Protein AF-A0A2X2DVE6-F1 (afdb_monomer_lite)

InterPro domains:
  IPR008966 Adhesion domain superfamily [SSF49401] (11-104)
  IPR036937 Fimbrial-type adhesion domain superfamily [G3DSA:2.60.40.1090] (2-105)

Structure (mmCIF, N/CA/C/O backbone):
data_AF-A0A2X2DVE6-F1
#
_entry.id   AF-A0A2X2DVE6-F1
#
loop_
_atom_site.group_PDB
_atom_site.id
_atom_site.type_symbol
_atom_site.label_atom_id
_atom_site.label_alt_id
_atom_site.label_comp_id
_atom_site.label_asym_id
_atom_site.label_entity_id
_atom_site.label_seq_id
_atom_site.pdbx_PDB_ins_code
_atom_site.Cartn_x
_atom_site.Cartn_y
_atom_site.Cartn_z
_atom_site.occupancy
_atom_site.B_iso_or_equiv
_atom_site.auth_seq_id
_atom_site.auth_comp_id
_atom_site.auth_asym_id
_atom_site.auth_atom_id
_atom_site.pdbx_PDB_model_num
ATOM 1 N N . MET A 1 1 ? 14.357 -14.327 -9.510 1.00 38.12 1 MET A N 1
ATOM 2 C CA . MET A 1 1 ? 14.918 -12.998 -9.826 1.00 38.12 1 MET A CA 1
ATOM 3 C C . MET A 1 1 ? 14.329 -12.061 -8.790 1.00 38.12 1 MET A C 1
ATOM 5 O O . MET A 1 1 ? 13.117 -12.075 -8.648 1.00 38.12 1 MET A O 1
ATOM 9 N N . ASN A 1 2 ? 15.153 -11.410 -7.969 1.00 43.09 2 ASN A N 1
ATOM 10 C CA . ASN A 1 2 ? 14.662 -10.632 -6.827 1.00 43.09 2 ASN A CA 1
ATOM 11 C C . ASN A 1 2 ? 14.380 -9.197 -7.277 1.00 43.09 2 ASN A C 1
ATOM 13 O O . ASN A 1 2 ? 15.242 -8.576 -7.893 1.00 43.09 2 ASN A O 1
ATOM 17 N N . MET A 1 3 ? 13.183 -8.692 -6.981 1.00 52.19 3 MET A N 1
ATOM 18 C CA . MET A 1 3 ? 12.849 -7.278 -7.138 1.00 52.19 3 MET A CA 1
ATOM 19 C C . MET A 1 3 ? 13.661 -6.468 -6.123 1.00 52.19 3 MET A C 1
ATOM 21 O O . MET A 1 3 ? 13.601 -6.750 -4.926 1.00 52.19 3 MET A O 1
ATOM 25 N N . ASP A 1 4 ? 14.397 -5.457 -6.585 1.00 61.94 4 ASP A N 1
ATOM 26 C CA . ASP A 1 4 ? 15.006 -4.470 -5.694 1.00 61.94 4 ASP A CA 1
ATOM 27 C C . ASP A 1 4 ? 13.887 -3.574 -5.145 1.00 61.94 4 ASP A C 1
ATOM 29 O O . ASP A 1 4 ? 13.226 -2.832 -5.883 1.00 61.94 4 ASP A O 1
ATOM 33 N N . VAL A 1 5 ? 13.628 -3.702 -3.846 1.00 62.06 5 VAL A N 1
ATOM 34 C CA . VAL A 1 5 ? 12.577 -2.976 -3.129 1.00 62.06 5 VAL A CA 1
ATOM 35 C C . VAL A 1 5 ? 13.227 -1.874 -2.301 1.00 62.06 5 VAL A C 1
ATOM 37 O O . VAL A 1 5 ? 14.148 -2.130 -1.525 1.00 62.06 5 VAL A O 1
ATOM 40 N N . ALA A 1 6 ? 12.752 -0.638 -2.472 1.00 75.56 6 ALA A N 1
ATOM 41 C CA . ALA A 1 6 ? 13.140 0.458 -1.594 1.00 75.56 6 ALA A CA 1
ATOM 42 C C . ALA A 1 6 ? 12.634 0.203 -0.166 1.00 75.56 6 ALA A C 1
ATOM 44 O O . ALA A 1 6 ? 11.682 -0.548 0.046 1.00 75.56 6 ALA A O 1
ATOM 45 N N . GLN A 1 7 ? 13.241 0.860 0.823 1.00 81.12 7 GLN A N 1
ATOM 46 C CA . GLN A 1 7 ? 12.760 0.796 2.201 1.00 81.12 7 GLN A CA 1
ATOM 47 C C . GLN A 1 7 ? 11.262 1.144 2.271 1.00 81.12 7 GLN A C 1
ATOM 49 O O . GLN A 1 7 ? 10.822 2.147 1.705 1.00 81.12 7 GLN A O 1
ATOM 54 N N . SER A 1 8 ? 10.488 0.310 2.971 1.00 87.44 8 SER A N 1
ATOM 55 C CA . SER A 1 8 ? 9.062 0.552 3.189 1.00 87.44 8 SER A CA 1
ATOM 56 C C . SER A 1 8 ? 8.857 1.731 4.137 1.00 87.44 8 SER A C 1
ATOM 58 O O . SER A 1 8 ? 9.404 1.757 5.242 1.00 87.44 8 SER A O 1
ATOM 60 N N . ASN A 1 9 ? 8.056 2.699 3.700 1.00 93.19 9 ASN A N 1
ATOM 61 C CA . ASN A 1 9 ? 7.602 3.819 4.509 1.00 93.19 9 ASN A CA 1
ATOM 62 C C . ASN A 1 9 ? 6.287 3.444 5.188 1.00 93.19 9 ASN A C 1
ATOM 64 O O . ASN A 1 9 ? 5.333 3.020 4.536 1.00 93.19 9 ASN A O 1
ATOM 68 N N . ILE A 1 10 ? 6.229 3.610 6.505 1.00 94.56 10 ILE A N 1
ATOM 69 C CA . ILE A 1 10 ? 5.052 3.260 7.302 1.00 94.56 10 ILE A CA 1
ATOM 70 C C . ILE A 1 10 ? 4.120 4.466 7.381 1.00 94.56 10 ILE A C 1
ATOM 72 O O . ILE A 1 10 ? 4.562 5.584 7.648 1.00 94.56 10 ILE A O 1
ATOM 76 N N . PHE A 1 11 ? 2.822 4.226 7.218 1.00 93.50 11 PHE A N 1
ATOM 77 C CA . PHE A 1 11 ? 1.781 5.219 7.455 1.00 93.50 11 PHE A CA 1
ATOM 78 C C . PHE A 1 11 ? 0.591 4.604 8.200 1.00 93.50 11 PHE A C 1
ATOM 80 O O . PHE A 1 11 ? 0.444 3.383 8.290 1.00 93.50 11 PHE A O 1
ATOM 87 N N . PHE A 1 12 ? -0.256 5.464 8.763 1.00 91.31 12 PHE A N 1
ATOM 88 C CA . PHE A 1 12 ? -1.415 5.050 9.549 1.00 91.31 12 PHE A CA 1
ATOM 89 C C . PHE A 1 12 ? -2.673 5.740 9.043 1.00 91.31 12 PHE A C 1
ATOM 91 O O . PHE A 1 12 ? -2.674 6.952 8.824 1.00 91.31 12 PHE A O 1
ATOM 98 N N . LEU A 1 13 ? -3.757 4.977 8.925 1.00 88.69 13 LEU A N 1
ATOM 99 C CA . LEU A 1 13 ? -5.096 5.545 8.879 1.00 88.69 13 LEU A CA 1
ATOM 100 C C . LEU A 1 13 ? -5.601 5.668 10.315 1.00 88.69 13 LEU A C 1
ATOM 102 O O . LEU A 1 13 ? -5.748 4.662 11.012 1.00 88.69 13 LEU A O 1
ATOM 106 N N . ASN A 1 14 ? -5.833 6.904 10.750 1.00 85.94 14 ASN A N 1
ATOM 107 C CA . ASN A 1 14 ? -6.407 7.197 12.058 1.00 85.94 14 ASN A CA 1
ATOM 108 C C . ASN A 1 14 ? -7.918 7.360 11.909 1.00 85.94 14 ASN A C 1
ATOM 110 O O . ASN A 1 14 ? -8.383 8.133 11.072 1.00 85.94 14 ASN A O 1
ATOM 114 N N . ILE A 1 15 ? -8.675 6.649 12.735 1.00 79.56 15 ILE A N 1
ATOM 115 C CA . ILE A 1 15 ? -10.128 6.758 12.803 1.00 79.56 15 ILE A CA 1
ATOM 116 C C . ILE A 1 15 ? -10.465 7.398 14.146 1.00 79.56 15 ILE A C 1
ATOM 118 O O . ILE A 1 15 ? -10.221 6.824 15.210 1.00 79.56 15 ILE A O 1
ATOM 122 N N . GLU A 1 16 ? -10.966 8.628 14.078 1.00 76.81 16 GLU A N 1
ATOM 123 C CA . GLU A 1 16 ? -11.300 9.450 15.241 1.00 76.81 16 GLU A CA 1
ATOM 124 C C . GLU A 1 16 ? -12.732 9.199 15.731 1.00 76.81 16 GLU A C 1
ATOM 126 O O . GLU A 1 16 ? -13.582 8.702 14.990 1.00 76.81 16 GLU A O 1
ATOM 131 N N . LYS A 1 17 ? -13.011 9.603 16.980 1.00 64.00 17 LYS A N 1
ATOM 132 C CA . LYS A 1 17 ? -14.344 9.559 17.612 1.00 64.00 17 LYS A CA 1
ATOM 133 C C . LYS A 1 17 ? -14.961 8.159 17.679 1.00 64.00 17 LYS A C 1
ATOM 135 O O . LYS A 1 17 ? -16.172 8.003 17.538 1.00 64.00 17 LYS A O 1
ATOM 140 N N . CYS A 1 18 ? -14.141 7.141 17.917 1.00 62.34 18 CYS A N 1
ATOM 141 C CA . CYS A 1 18 ? -14.651 5.797 18.157 1.00 62.34 18 CYS A CA 1
ATOM 142 C C . CYS A 1 18 ? -15.214 5.719 19.577 1.00 62.34 18 CYS A C 1
ATOM 144 O O . CYS A 1 18 ? -14.453 5.659 20.543 1.00 62.34 18 CYS A O 1
ATOM 146 N N . SER A 1 19 ? -16.543 5.718 19.709 1.00 65.19 19 SER A N 1
ATOM 147 C CA . SER A 1 19 ? -17.176 5.347 20.975 1.00 65.19 19 SER A CA 1
ATOM 148 C C . SER A 1 19 ? -16.837 3.890 21.314 1.00 65.19 19 SER A C 1
ATOM 150 O O . SER A 1 19 ? -16.495 3.106 20.423 1.00 65.19 19 SER A O 1
ATOM 152 N N . ASP A 1 20 ? -16.941 3.482 22.583 1.00 63.62 20 ASP A N 1
ATOM 153 C CA . ASP A 1 20 ? -16.599 2.101 22.951 1.00 63.62 20 ASP A CA 1
ATOM 154 C C . ASP A 1 20 ? -17.474 1.050 22.234 1.00 63.62 20 ASP A C 1
ATOM 156 O O . ASP A 1 20 ? -17.046 -0.085 22.035 1.00 63.62 20 ASP A O 1
ATOM 160 N N . THR A 1 21 ? -18.668 1.429 21.764 1.00 62.19 21 THR A N 1
ATOM 161 C CA . THR A 1 21 ? -19.532 0.578 20.931 1.00 62.19 21 THR A CA 1
ATOM 162 C C . THR A 1 21 ? -19.131 0.564 19.452 1.00 62.19 21 THR A C 1
ATOM 164 O O . THR A 1 21 ? -19.432 -0.404 18.751 1.00 62.19 21 THR A O 1
ATOM 167 N N . ASP A 1 22 ? -18.415 1.580 18.964 1.00 61.19 22 ASP A N 1
ATOM 168 C CA . ASP A 1 22 ? -17.834 1.601 17.615 1.00 61.19 22 ASP A CA 1
ATOM 169 C C . ASP A 1 22 ? -16.535 0.784 17.521 1.00 61.19 22 ASP A C 1
ATOM 171 O O . ASP A 1 22 ? -16.185 0.321 16.436 1.00 61.19 22 ASP A O 1
ATOM 175 N N . LEU A 1 23 ? -15.861 0.526 18.650 1.00 58.75 23 LEU A N 1
ATOM 176 C CA . LEU A 1 23 ? -14.676 -0.346 18.728 1.00 58.75 23 LEU A CA 1
ATOM 177 C C . LEU A 1 23 ? -14.971 -1.818 18.404 1.00 58.75 23 LEU A C 1
ATOM 179 O O . LEU A 1 23 ? -14.067 -2.547 18.009 1.00 58.75 23 LEU A O 1
ATOM 183 N N . ALA A 1 24 ? -16.217 -2.268 18.570 1.00 61.81 24 ALA A N 1
ATOM 184 C CA . ALA A 1 24 ? -16.619 -3.652 18.309 1.00 61.81 24 ALA A CA 1
ATOM 185 C C . ALA A 1 24 ? -17.033 -3.906 16.846 1.00 61.81 24 ALA A C 1
ATOM 187 O O . ALA A 1 24 ? -17.447 -5.014 16.499 1.00 61.81 24 ALA A O 1
ATOM 188 N N . LYS A 1 25 ? -16.978 -2.883 15.985 1.00 70.94 25 LYS A N 1
ATOM 189 C CA . LYS A 1 25 ? -17.425 -2.982 14.594 1.00 70.94 25 LYS A CA 1
ATOM 190 C C . LYS A 1 25 ? -16.284 -3.427 13.690 1.00 70.94 25 LYS A C 1
ATOM 192 O O . LYS A 1 25 ? -15.142 -3.014 13.839 1.00 70.94 25 LYS A O 1
ATOM 197 N N . THR A 1 26 ? -16.619 -4.259 12.710 1.00 79.94 26 THR A N 1
ATOM 198 C CA . THR A 1 26 ? -15.688 -4.613 11.638 1.00 79.94 26 THR A CA 1
ATOM 199 C C . THR A 1 26 ? -15.567 -3.449 10.659 1.00 79.94 26 THR A C 1
ATOM 201 O O . THR A 1 26 ? -16.578 -2.921 10.193 1.00 79.94 26 THR A O 1
ATOM 204 N N . ILE A 1 27 ? -14.334 -3.068 10.332 1.00 82.56 27 ILE A N 1
ATOM 205 C CA . ILE A 1 27 ? -14.033 -2.030 9.347 1.00 82.56 27 ILE A CA 1
ATOM 206 C C . ILE A 1 27 ? -13.636 -2.699 8.037 1.00 82.56 27 ILE A C 1
ATOM 208 O O . ILE A 1 27 ? -12.706 -3.499 8.001 1.00 82.56 27 ILE A O 1
ATOM 212 N N . SER A 1 28 ? -14.319 -2.334 6.955 1.00 89.44 28 SER A N 1
ATOM 213 C CA . SER A 1 28 ? -13.993 -2.785 5.605 1.00 89.44 28 SER A CA 1
ATOM 214 C C . SER A 1 28 ? -13.319 -1.654 4.841 1.00 89.44 28 SER A C 1
ATOM 216 O O . SER A 1 28 ? -13.946 -0.628 4.585 1.00 89.44 28 SER A O 1
ATOM 218 N N . ILE A 1 29 ? -12.069 -1.847 4.429 1.00 90.56 29 ILE A N 1
ATOM 219 C CA . ILE A 1 29 ? -11.332 -0.891 3.591 1.00 90.56 29 ILE A CA 1
ATOM 220 C C . ILE A 1 29 ? -11.137 -1.499 2.209 1.00 90.56 29 ILE A C 1
ATOM 222 O O . ILE A 1 29 ? -10.955 -2.703 2.065 1.00 90.56 29 ILE A O 1
ATOM 226 N N . THR A 1 30 ? -11.199 -0.682 1.164 1.00 94.12 30 THR A N 1
ATOM 227 C CA . THR A 1 30 ? -10.791 -1.086 -0.183 1.00 94.12 30 THR A CA 1
ATOM 228 C C . THR A 1 30 ? -9.889 -0.011 -0.752 1.00 94.12 30 THR A C 1
ATOM 230 O O . THR A 1 30 ? -10.334 1.111 -0.972 1.00 94.12 30 THR A O 1
ATOM 233 N N . TRP A 1 31 ? -8.641 -0.371 -1.026 1.00 93.44 31 TRP A N 1
ATOM 234 C CA . TRP A 1 31 ? -7.727 0.474 -1.783 1.00 93.44 31 TRP A CA 1
ATOM 235 C C . TRP A 1 31 ? -8.070 0.344 -3.265 1.00 93.44 31 TRP A C 1
ATOM 237 O O . TRP A 1 31 ? -7.953 -0.745 -3.836 1.00 93.44 31 TRP A O 1
ATOM 247 N N . LYS A 1 32 ? -8.574 1.424 -3.867 1.00 94.06 32 LYS A N 1
ATOM 248 C CA . LYS A 1 32 ? -8.957 1.451 -5.279 1.00 94.06 32 LYS A CA 1
ATOM 249 C C . LYS A 1 32 ? -7.805 1.972 -6.127 1.00 94.06 32 LYS A C 1
ATOM 251 O O . LYS A 1 32 ? -7.032 2.813 -5.701 1.00 94.06 32 LYS A O 1
ATOM 256 N N . SER A 1 33 ? -7.662 1.415 -7.321 1.00 93.44 33 SER A N 1
ATOM 257 C CA . SER A 1 33 ? -6.778 1.956 -8.349 1.00 93.44 33 SER A CA 1
ATOM 258 C C . SER A 1 33 ? -7.190 1.407 -9.707 1.00 93.44 33 SER A C 1
ATOM 260 O O . SER A 1 33 ? -7.509 0.223 -9.836 1.00 93.44 33 SER A O 1
ATOM 262 N N . ASN A 1 34 ? -7.154 2.261 -10.726 1.00 92.12 34 ASN A N 1
ATOM 263 C CA . ASN A 1 34 ? -7.350 1.855 -12.119 1.00 92.12 34 ASN A CA 1
ATOM 264 C C . ASN A 1 34 ? -6.032 1.442 -12.798 1.00 92.12 34 ASN A C 1
ATOM 266 O O . ASN A 1 34 ? -6.056 0.929 -13.912 1.00 92.12 34 ASN A O 1
ATOM 270 N N . SER A 1 35 ? -4.896 1.628 -12.120 1.00 93.00 35 SER A N 1
ATOM 271 C CA . SER A 1 35 ? -3.545 1.434 -12.661 1.00 93.00 35 SER A CA 1
ATOM 272 C C . SER A 1 35 ? -2.847 0.220 -12.038 1.00 93.00 35 SER A C 1
ATOM 274 O O . SER A 1 35 ? -1.650 0.257 -11.751 1.00 93.00 35 SER A O 1
ATOM 276 N N . VAL A 1 36 ? -3.601 -0.853 -11.774 1.00 94.25 36 VAL A N 1
ATOM 277 C CA . VAL A 1 36 ? -3.067 -2.067 -11.139 1.00 94.25 36 VAL A CA 1
ATOM 278 C C . VAL A 1 36 ? -2.230 -2.869 -12.133 1.00 94.25 36 VAL A C 1
ATOM 280 O O . VAL A 1 36 ? -2.705 -3.238 -13.205 1.00 94.25 36 VAL A O 1
ATOM 283 N N . ILE A 1 37 ? -0.998 -3.184 -11.740 1.00 92.25 37 ILE A N 1
ATOM 284 C CA . ILE A 1 37 ? -0.085 -4.082 -12.446 1.00 92.25 37 ILE A CA 1
ATOM 285 C C . ILE A 1 37 ? 0.142 -5.313 -11.573 1.00 92.25 37 ILE A C 1
ATOM 287 O O . ILE A 1 37 ? 0.411 -5.188 -10.380 1.00 92.25 37 ILE A O 1
ATOM 291 N N . VAL A 1 38 ? 0.052 -6.500 -12.171 1.00 91.44 38 VAL A N 1
ATOM 292 C CA . VAL A 1 38 ? 0.284 -7.770 -11.475 1.00 91.44 38 VAL A CA 1
ATOM 293 C C . VAL A 1 38 ? 1.640 -8.334 -11.885 1.00 91.44 38 VAL A C 1
ATOM 295 O O . VAL A 1 38 ? 1.890 -8.524 -13.074 1.00 91.44 38 VAL A O 1
ATOM 298 N N . ILE A 1 39 ? 2.504 -8.612 -10.907 1.00 88.88 39 ILE A N 1
ATOM 299 C CA . ILE A 1 39 ? 3.820 -9.242 -11.105 1.00 88.88 39 ILE A CA 1
ATOM 300 C C . ILE A 1 39 ? 3.935 -10.403 -10.125 1.00 88.88 39 ILE A C 1
ATOM 302 O O . ILE A 1 39 ? 3.731 -10.217 -8.928 1.00 88.88 39 ILE A O 1
ATOM 306 N N . ASP A 1 40 ? 4.224 -11.602 -10.632 1.00 88.38 40 ASP A N 1
ATOM 307 C CA . ASP A 1 40 ? 4.357 -12.827 -9.828 1.00 88.38 40 ASP A CA 1
ATOM 308 C C . ASP A 1 40 ? 3.158 -13.076 -8.887 1.00 88.38 40 ASP A C 1
ATOM 310 O O . ASP A 1 40 ? 3.301 -13.562 -7.768 1.00 88.38 40 ASP A O 1
ATOM 314 N N . GLY A 1 41 ? 1.953 -12.706 -9.339 1.00 89.12 41 GLY A N 1
ATOM 315 C CA . GLY A 1 41 ? 0.708 -12.827 -8.572 1.00 89.12 41 GLY A CA 1
ATOM 316 C C . GLY A 1 41 ? 0.471 -11.736 -7.521 1.00 89.12 41 GLY A C 1
ATOM 317 O O . GLY A 1 41 ? -0.547 -11.784 -6.837 1.00 89.12 41 GLY A O 1
ATOM 318 N N . ASN A 1 42 ? 1.358 -10.745 -7.405 1.00 91.44 42 ASN A N 1
ATOM 319 C CA . ASN A 1 42 ? 1.231 -9.629 -6.470 1.00 91.44 42 ASN A CA 1
ATOM 320 C C . ASN A 1 42 ? 0.758 -8.345 -7.164 1.00 91.44 42 ASN A C 1
ATOM 322 O O . ASN A 1 42 ? 1.176 -8.049 -8.286 1.00 91.44 42 ASN A O 1
ATOM 326 N N . ASN A 1 43 ? -0.073 -7.560 -6.470 1.00 93.38 43 ASN A N 1
ATOM 327 C CA . ASN A 1 43 ? -0.618 -6.302 -6.980 1.00 93.38 43 ASN A CA 1
ATOM 328 C C . ASN A 1 43 ? 0.306 -5.120 -6.661 1.00 93.38 43 ASN A C 1
ATOM 330 O O . ASN A 1 43 ? 0.672 -4.890 -5.509 1.00 93.38 43 ASN A O 1
ATOM 334 N N . TYR A 1 44 ? 0.587 -4.321 -7.685 1.00 94.44 44 TYR A N 1
ATOM 335 C CA . TYR A 1 44 ? 1.301 -3.052 -7.603 1.00 94.44 44 TYR A CA 1
ATOM 336 C C . TYR A 1 44 ? 0.504 -1.956 -8.308 1.00 94.44 44 TYR A C 1
ATOM 338 O O . TYR A 1 44 ? -0.362 -2.245 -9.135 1.00 94.44 44 TYR A O 1
ATOM 346 N N . ILE A 1 45 ? 0.807 -0.693 -8.016 1.00 95.25 45 ILE A N 1
ATOM 347 C CA . ILE A 1 45 ? 0.244 0.452 -8.735 1.00 95.25 45 ILE A CA 1
ATOM 348 C C . ILE A 1 45 ? 1.310 1.047 -9.648 1.00 95.25 45 ILE A C 1
ATOM 350 O O . ILE A 1 45 ? 2.400 1.382 -9.184 1.00 95.25 45 ILE A O 1
ATOM 354 N N . ALA A 1 46 ? 1.003 1.182 -10.938 1.00 93.81 46 ALA A N 1
ATOM 355 C CA . ALA A 1 46 ? 1.831 1.973 -11.840 1.00 93.81 46 ALA A CA 1
ATOM 356 C C . ALA A 1 46 ? 1.777 3.446 -11.426 1.00 93.81 46 ALA A C 1
ATOM 358 O O . ALA A 1 46 ? 0.690 3.979 -11.218 1.00 93.81 46 ALA A O 1
ATOM 359 N N . THR A 1 47 ? 2.941 4.079 -11.294 1.00 93.56 47 THR A N 1
ATOM 360 C CA . THR A 1 47 ? 3.031 5.502 -10.959 1.00 93.56 47 THR A CA 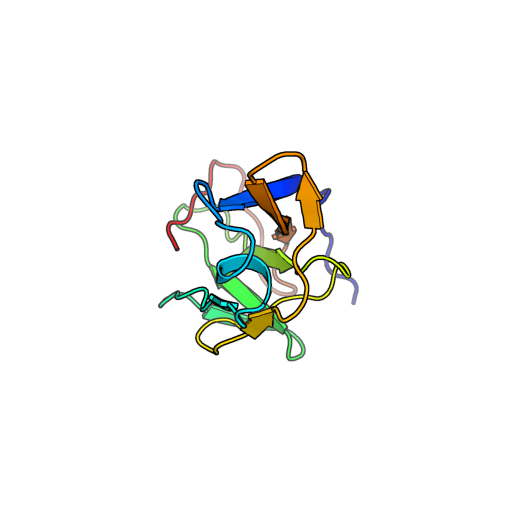1
ATOM 361 C C . THR A 1 47 ? 2.944 6.366 -12.204 1.00 93.56 47 THR A C 1
ATOM 363 O O . THR A 1 47 ? 3.459 5.987 -13.259 1.00 93.56 47 THR A O 1
ATOM 366 N N . ASP A 1 48 ? 2.410 7.569 -12.045 1.00 92.25 48 ASP A N 1
ATOM 367 C CA . ASP A 1 48 ? 2.558 8.634 -13.024 1.00 92.25 48 ASP A CA 1
ATOM 368 C C . ASP A 1 48 ? 4.000 9.177 -13.033 1.00 92.25 48 ASP A C 1
ATOM 370 O O . ASP A 1 48 ? 4.743 9.095 -12.047 1.00 92.25 48 ASP A O 1
ATOM 374 N N . GLY A 1 49 ? 4.401 9.746 -14.173 1.00 88.31 49 GLY A N 1
ATOM 375 C CA . GLY A 1 49 ? 5.771 10.185 -14.451 1.00 88.31 49 GLY A CA 1
ATOM 376 C C . GLY A 1 49 ? 6.514 9.244 -15.406 1.00 88.31 49 GLY A C 1
ATOM 377 O O . GLY A 1 49 ? 5.944 8.311 -15.964 1.00 88.31 49 GLY A O 1
ATOM 378 N N . ASN A 1 50 ? 7.809 9.497 -15.614 1.00 87.50 50 ASN A N 1
ATOM 379 C CA . ASN A 1 50 ? 8.612 8.787 -16.623 1.00 87.50 50 ASN A CA 1
ATOM 380 C C . ASN A 1 50 ? 9.596 7.768 -16.027 1.00 87.50 50 ASN A C 1
ATOM 382 O O . ASN A 1 50 ? 10.460 7.266 -16.744 1.00 87.50 50 ASN A O 1
ATOM 386 N N . THR A 1 51 ? 9.499 7.460 -14.732 1.00 90.44 51 THR A N 1
ATOM 387 C CA . THR A 1 51 ? 10.479 6.628 -14.008 1.00 90.44 51 THR A CA 1
ATOM 388 C C . THR A 1 51 ? 10.275 5.127 -14.196 1.00 90.44 51 THR A C 1
ATOM 390 O O . THR A 1 51 ? 11.214 4.367 -13.977 1.00 90.44 51 THR A O 1
ATOM 393 N N . ASN A 1 52 ? 9.078 4.692 -14.611 1.00 90.06 52 ASN A N 1
ATOM 394 C CA . ASN A 1 52 ? 8.632 3.291 -14.611 1.00 90.06 52 ASN A CA 1
ATOM 395 C C . ASN A 1 52 ? 8.631 2.619 -13.221 1.00 90.06 52 ASN A C 1
ATOM 397 O O . ASN A 1 52 ? 8.664 1.391 -13.141 1.00 90.06 52 ASN A O 1
ATOM 401 N N . ILE A 1 53 ? 8.601 3.394 -12.133 1.00 92.38 53 ILE A N 1
ATOM 402 C CA . ILE A 1 53 ? 8.466 2.855 -10.776 1.00 92.38 53 ILE A CA 1
ATOM 403 C C . ILE A 1 53 ? 7.060 2.289 -10.562 1.00 92.38 53 ILE A C 1
ATOM 405 O O . ILE A 1 53 ? 6.072 2.738 -11.143 1.00 92.38 53 ILE A O 1
ATOM 409 N N . LEU A 1 54 ? 6.980 1.269 -9.714 1.00 93.69 54 LEU A N 1
ATOM 410 C CA . LEU A 1 54 ? 5.729 0.740 -9.197 1.00 93.69 54 LEU A CA 1
ATOM 411 C C . LEU A 1 54 ? 5.636 1.002 -7.695 1.00 93.69 54 LEU A C 1
ATOM 413 O O . LEU A 1 54 ? 6.652 1.018 -7.001 1.00 93.69 54 LEU A O 1
ATOM 417 N N . LEU A 1 55 ? 4.419 1.147 -7.180 1.00 94.75 55 LEU A N 1
ATOM 418 C CA . LEU A 1 55 ? 4.154 1.208 -5.745 1.00 94.75 55 LEU A CA 1
ATOM 419 C C . LEU A 1 55 ? 3.552 -0.101 -5.249 1.00 94.75 55 LEU A C 1
ATOM 421 O O . LEU A 1 55 ? 2.575 -0.597 -5.807 1.00 94.75 55 LEU A O 1
ATOM 425 N N . GLY A 1 56 ? 4.123 -0.638 -4.176 1.00 94.94 56 GLY A N 1
ATOM 426 C CA . GLY A 1 56 ? 3.520 -1.695 -3.372 1.00 94.94 56 GLY A CA 1
ATOM 427 C C . GLY A 1 56 ? 2.936 -1.109 -2.092 1.00 94.94 56 GLY A C 1
ATOM 428 O O . GLY A 1 56 ? 3.546 -0.226 -1.491 1.00 94.94 56 GLY A O 1
ATOM 429 N N . ILE A 1 57 ? 1.773 -1.606 -1.667 1.00 95.44 57 ILE A N 1
ATOM 430 C CA . ILE A 1 57 ? 1.166 -1.267 -0.373 1.00 95.44 57 ILE A C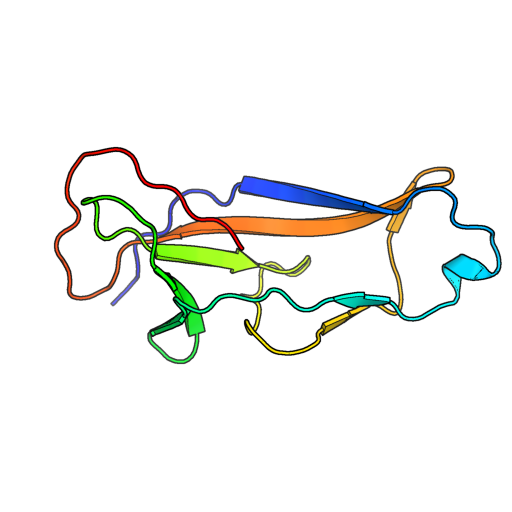A 1
ATOM 431 C C . ILE A 1 57 ? 1.045 -2.547 0.441 1.00 95.44 57 ILE A C 1
ATOM 433 O O . ILE A 1 57 ? 0.567 -3.560 -0.069 1.00 95.44 57 ILE A O 1
ATOM 437 N N . THR A 1 58 ? 1.464 -2.507 1.701 1.00 94.94 58 THR A N 1
ATOM 438 C CA . THR A 1 58 ? 1.385 -3.641 2.622 1.00 94.94 58 THR A CA 1
ATOM 439 C C . THR A 1 58 ? 0.424 -3.374 3.767 1.00 94.94 58 THR A C 1
ATOM 441 O O . THR A 1 58 ? 0.217 -2.231 4.175 1.00 94.94 58 THR A O 1
ATOM 444 N N . ASN A 1 59 ? -0.170 -4.440 4.298 1.00 92.12 59 ASN A N 1
ATOM 445 C CA . ASN A 1 59 ? -0.931 -4.394 5.541 1.00 92.12 59 ASN A CA 1
ATOM 446 C C . ASN A 1 59 ? 0.001 -4.378 6.774 1.00 92.12 59 ASN A C 1
ATOM 448 O O . ASN A 1 59 ? 1.224 -4.294 6.653 1.00 92.12 59 ASN A O 1
ATOM 452 N N . SER A 1 60 ? -0.580 -4.480 7.972 1.00 88.88 60 SER A N 1
ATOM 453 C CA . SER A 1 60 ? 0.151 -4.500 9.247 1.00 88.88 60 SER A CA 1
ATOM 454 C C . SER A 1 60 ? 1.141 -5.659 9.400 1.00 88.88 60 SER A C 1
ATOM 456 O O . SER A 1 60 ? 2.105 -5.508 10.150 1.00 88.88 60 SER A O 1
ATOM 458 N N . ASP A 1 61 ? 0.913 -6.766 8.687 1.00 90.31 61 ASP A N 1
ATOM 459 C CA . ASP A 1 61 ? 1.743 -7.979 8.688 1.00 90.31 61 ASP A CA 1
ATOM 460 C C . ASP A 1 61 ? 2.813 -7.948 7.581 1.00 90.31 61 ASP A C 1
ATOM 462 O O . ASP A 1 61 ? 3.364 -8.987 7.216 1.00 90.31 61 ASP A O 1
ATOM 466 N N . ASP A 1 62 ? 3.039 -6.773 6.985 1.00 90.25 62 ASP A N 1
ATOM 467 C CA . ASP A 1 62 ? 3.954 -6.539 5.867 1.00 90.25 62 ASP A CA 1
ATOM 468 C C . ASP A 1 62 ? 3.636 -7.375 4.605 1.00 90.25 62 ASP A C 1
ATOM 470 O O . ASP A 1 62 ? 4.474 -7.542 3.718 1.00 90.25 62 ASP A O 1
ATOM 474 N N . LYS A 1 63 ? 2.391 -7.859 4.469 1.00 92.06 63 LYS A N 1
ATOM 475 C CA . LYS A 1 63 ? 1.905 -8.554 3.265 1.00 92.06 63 LYS A CA 1
ATOM 476 C C . LYS A 1 63 ? 1.333 -7.559 2.266 1.00 92.06 63 LYS A C 1
ATOM 478 O O . LYS A 1 63 ? 0.550 -6.690 2.654 1.00 92.06 63 LYS A O 1
ATOM 483 N N . LEU A 1 64 ? 1.674 -7.717 0.985 1.00 93.69 64 LEU A N 1
ATOM 484 C CA . LEU A 1 64 ? 1.081 -6.929 -0.099 1.00 93.69 64 LEU A CA 1
ATOM 485 C C . LEU A 1 64 ? -0.443 -7.059 -0.088 1.00 93.69 64 LEU A C 1
ATOM 487 O O . LEU A 1 64 ? -0.989 -8.157 0.035 1.00 93.69 64 LEU A O 1
ATOM 491 N N . ILE A 1 65 ? -1.124 -5.923 -0.198 1.00 94.69 65 ILE A N 1
ATOM 492 C CA . ILE A 1 65 ? -2.581 -5.890 -0.222 1.00 94.69 65 ILE A CA 1
ATOM 493 C C . ILE A 1 65 ? -3.110 -6.292 -1.595 1.00 94.69 65 ILE A C 1
ATOM 495 O O . ILE A 1 65 ? -2.536 -5.972 -2.639 1.00 94.69 65 ILE A O 1
ATOM 499 N N . GLU A 1 66 ? -4.281 -6.915 -1.603 1.00 94.56 66 GLU A N 1
ATOM 500 C CA . GLU A 1 66 ? -5.020 -7.115 -2.837 1.00 94.56 66 GLU A CA 1
ATOM 501 C C . GLU A 1 66 ? -5.839 -5.860 -3.168 1.00 94.56 66 GLU A C 1
ATOM 503 O O . GLU A 1 66 ? -6.887 -5.588 -2.580 1.00 94.56 66 GLU A O 1
ATOM 508 N N . LEU A 1 67 ? -5.339 -5.068 -4.117 1.00 94.31 67 LEU A N 1
ATOM 509 C CA . LEU A 1 67 ? -6.042 -3.886 -4.620 1.00 94.31 67 LEU A CA 1
ATOM 510 C C . LEU A 1 67 ? -7.415 -4.225 -5.211 1.00 94.31 67 LEU A C 1
ATOM 512 O O . LEU A 1 67 ? -7.651 -5.310 -5.739 1.00 94.31 67 LEU A O 1
ATOM 516 N N . ASN A 1 68 ? -8.315 -3.246 -5.157 1.00 94.38 68 ASN A N 1
ATOM 517 C CA . ASN A 1 68 ? -9.691 -3.314 -5.638 1.00 94.38 68 ASN A CA 1
ATOM 518 C C . ASN A 1 68 ? -10.611 -4.317 -4.926 1.00 94.38 68 ASN A C 1
ATOM 520 O O . ASN A 1 68 ? -11.800 -4.350 -5.269 1.00 94.38 68 ASN A O 1
ATOM 524 N N . LYS A 1 69 ? -10.129 -5.029 -3.899 1.00 94.44 69 LYS A N 1
ATOM 525 C CA . LYS A 1 69 ? -10.926 -5.928 -3.057 1.00 94.44 69 LYS A CA 1
ATOM 526 C C . LYS A 1 69 ? -11.046 -5.432 -1.610 1.00 94.44 69 LYS A C 1
ATOM 528 O O . LYS A 1 69 ? -10.137 -4.768 -1.112 1.00 94.44 69 LYS A O 1
ATOM 533 N N . PRO A 1 70 ? -12.169 -5.732 -0.931 1.00 94.19 70 PRO A N 1
ATOM 534 C CA . PRO A 1 70 ? -12.341 -5.366 0.463 1.00 94.19 70 PRO A CA 1
ATOM 535 C C . PRO A 1 70 ? -11.434 -6.198 1.369 1.00 94.19 70 PRO A C 1
ATOM 537 O O . PRO A 1 70 ? -11.365 -7.420 1.251 1.00 94.19 70 PRO A O 1
ATOM 540 N N . MET A 1 71 ? -10.800 -5.521 2.317 1.00 91.12 71 MET A N 1
ATOM 541 C CA . MET A 1 71 ? -10.087 -6.113 3.441 1.00 91.12 71 MET A CA 1
ATOM 542 C C . MET A 1 71 ? -10.802 -5.741 4.740 1.00 91.12 71 MET A C 1
ATOM 544 O O . MET A 1 71 ? -11.208 -4.592 4.925 1.00 91.12 71 MET A 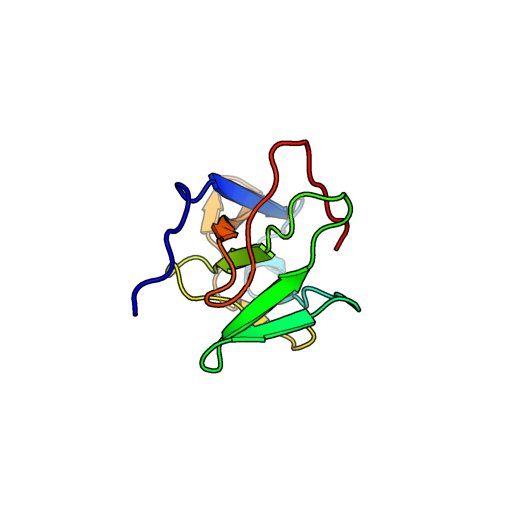O 1
ATOM 548 N N . GLN A 1 72 ? -10.985 -6.728 5.614 1.00 88.62 72 GLN A N 1
ATOM 549 C CA . GLN A 1 72 ? -11.726 -6.582 6.865 1.00 88.62 72 GLN A CA 1
ATOM 550 C C . GLN A 1 72 ? -10.762 -6.475 8.045 1.00 88.62 72 GLN A C 1
ATOM 552 O O . GLN A 1 72 ? -9.830 -7.268 8.163 1.00 88.62 72 GLN A O 1
ATOM 557 N N . PHE A 1 73 ? -11.036 -5.537 8.943 1.00 81.56 73 PHE A N 1
ATOM 558 C CA . PHE A 1 73 ? -10.324 -5.342 10.198 1.00 81.56 73 PHE A CA 1
ATOM 559 C C . PHE A 1 73 ? -11.323 -5.480 11.342 1.00 81.56 73 PHE A C 1
ATOM 561 O O . PHE A 1 73 ? -12.216 -4.650 11.508 1.00 81.56 73 PHE A O 1
ATOM 568 N N . SER A 1 74 ? -11.208 -6.565 12.105 1.00 69.38 74 SER A N 1
ATOM 569 C CA . SER A 1 74 ? -12.073 -6.853 13.258 1.00 69.38 74 SER A CA 1
ATOM 570 C C . SER A 1 74 ? -11.473 -6.398 14.587 1.00 69.38 74 SER A C 1
ATOM 572 O O . SER A 1 74 ? -12.187 -6.308 15.580 1.00 69.38 74 SER A O 1
ATOM 574 N N . GLN A 1 75 ? -10.165 -6.148 14.620 1.00 63.03 75 GLN A N 1
ATOM 575 C CA . GLN A 1 75 ? -9.450 -5.605 15.767 1.00 63.03 75 GLN A CA 1
ATOM 576 C C . GLN A 1 75 ? -8.515 -4.522 15.258 1.00 63.03 75 GLN A C 1
ATOM 578 O O . GLN A 1 75 ? -7.680 -4.768 14.388 1.00 63.03 75 GLN A O 1
ATOM 583 N N . VAL A 1 76 ? -8.695 -3.320 15.780 1.00 65.69 76 VAL A N 1
ATOM 584 C CA . VAL A 1 76 ? -7.902 -2.155 15.413 1.00 65.69 76 VAL A CA 1
ATOM 585 C C . VAL A 1 76 ? -7.217 -1.658 16.673 1.00 65.69 76 VAL A C 1
ATOM 587 O O . VAL A 1 76 ? -7.819 -1.660 17.748 1.00 65.69 76 VAL A O 1
ATOM 590 N N . GLU A 1 77 ? -5.946 -1.283 16.570 1.00 68.38 77 GLU A N 1
ATOM 591 C CA . GLU A 1 77 ? -5.178 -0.849 17.733 1.00 68.38 77 GLU A CA 1
ATOM 592 C C . GLU A 1 77 ? -5.789 0.440 18.303 1.00 68.38 77 GLU A C 1
ATOM 594 O O . GLU A 1 77 ? -5.884 1.451 17.601 1.00 68.38 77 GLU A O 1
ATOM 599 N N . LYS A 1 78 ? -6.219 0.405 19.573 1.00 69.94 78 LYS A N 1
ATOM 600 C CA . LYS A 1 78 ? -6.747 1.574 20.287 1.00 69.94 78 LYS A CA 1
ATOM 601 C C . LYS A 1 78 ? -5.596 2.333 20.940 1.00 69.94 78 LYS A C 1
ATOM 603 O O . LYS A 1 78 ? -4.905 1.796 21.802 1.00 69.94 78 LYS A O 1
ATOM 608 N N . VAL A 1 79 ? -5.442 3.605 20.586 1.00 67.69 79 VAL A N 1
ATOM 609 C CA . VAL A 1 79 ? -4.506 4.533 21.234 1.00 67.69 79 VAL A CA 1
ATOM 610 C C . VAL A 1 79 ? -5.300 5.745 21.715 1.00 67.69 79 VAL A C 1
ATOM 612 O O . VAL A 1 79 ? -5.616 6.644 20.936 1.00 67.69 79 VAL A O 1
ATOM 615 N N . GLY A 1 80 ? -5.668 5.758 22.999 1.00 72.69 80 GLY A N 1
ATOM 616 C CA . GLY A 1 80 ? -6.612 6.744 23.535 1.00 72.69 80 GLY A CA 1
ATOM 617 C C . GLY A 1 80 ? -8.013 6.549 22.944 1.00 72.69 80 GLY A C 1
ATOM 618 O O . GLY A 1 80 ? -8.556 5.450 23.008 1.00 72.69 80 GLY A O 1
ATOM 619 N N . GLU A 1 81 ? -8.588 7.597 22.351 1.00 66.75 81 GLU A N 1
ATOM 620 C CA . GLU A 1 81 ? -9.896 7.559 21.664 1.00 66.75 81 GLU A CA 1
ATOM 621 C C . GLU A 1 81 ? -9.788 7.313 20.143 1.00 66.75 81 GLU A C 1
ATOM 623 O O . GLU A 1 81 ? -10.770 7.444 19.409 1.00 66.75 81 GLU A O 1
ATOM 628 N N . MET A 1 82 ? -8.593 6.970 19.650 1.00 70.00 82 MET A N 1
ATOM 629 C CA . MET A 1 82 ? -8.336 6.713 18.230 1.00 70.00 82 MET A CA 1
ATOM 630 C C . MET A 1 82 ? -8.136 5.226 17.959 1.00 70.00 82 MET A C 1
ATOM 632 O O . MET A 1 82 ? -7.497 4.525 18.746 1.00 70.00 82 MET A O 1
ATOM 636 N N . GLN A 1 83 ? -8.601 4.778 16.794 1.00 76.12 83 GLN A N 1
ATOM 637 C CA . GLN A 1 83 ? -8.185 3.510 16.201 1.00 76.12 83 GLN A CA 1
ATOM 638 C C . GLN A 1 83 ? -7.140 3.770 15.115 1.00 76.12 83 GLN A C 1
ATOM 640 O O . GLN A 1 83 ? -7.320 4.666 14.286 1.00 76.12 83 GLN A O 1
ATOM 645 N N . LYS A 1 84 ? -6.054 2.994 15.110 1.00 85.00 84 LYS A N 1
ATOM 646 C CA . LYS A 1 84 ? -4.987 3.105 14.110 1.00 85.00 84 LYS A CA 1
ATOM 647 C C . LYS A 1 84 ? -4.884 1.838 13.278 1.00 85.00 84 LYS A C 1
ATOM 649 O O . LYS A 1 84 ? -4.724 0.747 13.819 1.00 85.00 84 LYS A O 1
ATOM 654 N N . ILE A 1 85 ? -4.913 1.995 11.958 1.00 88.00 85 ILE A N 1
ATOM 655 C CA . ILE A 1 85 ? -4.643 0.908 11.014 1.00 88.00 85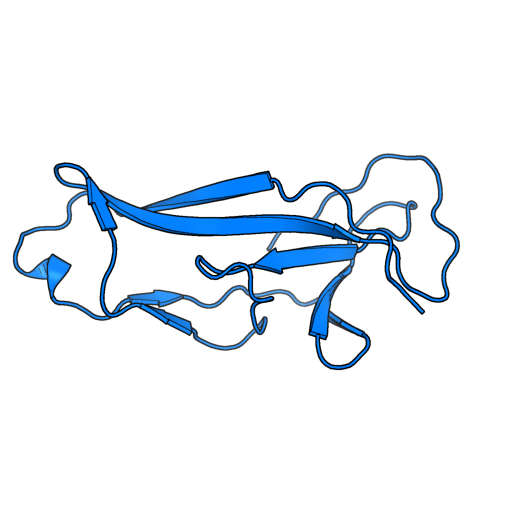 ILE A CA 1
ATOM 656 C C . ILE A 1 85 ? -3.306 1.194 10.341 1.00 88.00 85 ILE A C 1
ATOM 658 O O . ILE A 1 85 ? -3.155 2.203 9.651 1.00 88.00 85 ILE A O 1
ATOM 662 N N . LYS A 1 86 ? -2.332 0.312 10.574 1.00 91.19 86 LYS A N 1
ATOM 663 C CA . LYS A 1 86 ? -0.979 0.404 10.019 1.00 91.19 86 LYS A CA 1
ATOM 664 C C . LYS A 1 86 ? -0.943 -0.135 8.590 1.00 91.19 86 LYS A C 1
ATOM 666 O O . LYS A 1 86 ? -1.430 -1.236 8.331 1.00 91.19 86 LYS A O 1
ATOM 671 N N . PHE A 1 87 ? -0.266 0.597 7.715 1.00 93.94 87 PHE A N 1
ATOM 672 C CA . PHE A 1 87 ? 0.101 0.162 6.373 1.00 93.94 87 PHE A CA 1
ATOM 673 C C . PHE A 1 87 ? 1.563 0.512 6.079 1.00 93.94 87 PHE A C 1
ATOM 675 O O . PHE A 1 87 ? 2.153 1.390 6.715 1.00 93.94 87 PHE A O 1
ATOM 682 N N . GLY A 1 88 ? 2.146 -0.177 5.104 1.00 95.44 88 GLY A N 1
ATOM 683 C CA . GLY A 1 88 ? 3.421 0.191 4.497 1.00 95.44 88 GLY A CA 1
ATOM 684 C C . GLY A 1 88 ? 3.236 0.575 3.036 1.00 95.44 88 GLY A C 1
ATOM 685 O O . GLY A 1 88 ? 2.305 0.114 2.378 1.00 95.44 88 GLY A O 1
ATOM 686 N N . VAL A 1 89 ? 4.124 1.414 2.516 1.00 95.25 89 VAL A N 1
ATOM 687 C CA . VAL A 1 89 ? 4.232 1.715 1.087 1.00 95.25 89 VAL A CA 1
ATOM 688 C C . VAL A 1 89 ? 5.694 1.715 0.673 1.00 95.25 89 VAL A C 1
ATOM 690 O O . VAL A 1 89 ? 6.548 2.269 1.364 1.00 95.25 89 VAL A O 1
ATOM 693 N N . PHE A 1 90 ? 5.998 1.111 -0.468 1.00 94.00 90 PHE A N 1
ATOM 694 C CA . PHE A 1 90 ? 7.354 1.070 -0.998 1.00 94.00 90 PHE A CA 1
ATOM 695 C C . PHE A 1 90 ? 7.366 1.250 -2.512 1.00 94.00 90 PHE A C 1
ATOM 697 O O . PHE A 1 90 ? 6.439 0.842 -3.213 1.00 94.00 90 PHE A O 1
ATOM 704 N N . ALA A 1 91 ? 8.450 1.841 -3.011 1.00 92.88 91 ALA A N 1
ATOM 705 C CA . ALA A 1 91 ? 8.757 1.868 -4.432 1.00 92.88 91 ALA A CA 1
ATOM 706 C C . ALA A 1 91 ? 9.443 0.561 -4.842 1.00 92.88 91 ALA A C 1
ATOM 708 O O . ALA A 1 91 ? 10.299 0.036 -4.124 1.00 92.88 91 ALA A O 1
ATOM 709 N N . SER A 1 92 ? 9.074 0.043 -6.007 1.00 90.50 92 SER A N 1
ATOM 710 C CA . SER A 1 92 ? 9.593 -1.208 -6.531 1.00 90.50 92 SER A CA 1
ATOM 711 C C . SER A 1 92 ? 9.959 -1.100 -8.001 1.00 90.50 92 SER A C 1
ATOM 713 O O . SER A 1 92 ? 9.251 -0.476 -8.798 1.00 90.50 92 SER A O 1
ATOM 715 N N . LYS A 1 93 ? 11.077 -1.739 -8.354 1.00 86.88 93 LYS A N 1
ATOM 716 C CA . LYS A 1 93 ? 11.493 -1.909 -9.738 1.00 86.88 93 LYS A CA 1
ATOM 717 C C . LYS A 1 93 ? 10.664 -3.007 -10.417 1.00 86.88 93 LYS A C 1
ATOM 719 O O . LYS A 1 93 ? 10.655 -4.133 -9.922 1.00 86.88 93 LYS A O 1
ATOM 724 N N . PRO A 1 94 ? 10.043 -2.750 -11.578 1.00 81.31 94 PRO A N 1
ATOM 725 C CA . PRO A 1 94 ? 9.498 -3.824 -12.406 1.00 81.31 94 PRO A CA 1
ATOM 726 C C . PRO A 1 94 ? 10.622 -4.725 -12.951 1.00 81.31 94 PRO A C 1
ATOM 728 O O . PRO A 1 94 ? 11.628 -4.220 -13.448 1.00 81.31 94 PRO A O 1
ATOM 731 N N . ASN A 1 95 ? 10.432 -6.050 -12.918 1.00 70.44 95 ASN A N 1
ATOM 732 C CA . ASN A 1 95 ? 11.449 -7.045 -13.306 1.00 70.44 95 ASN A CA 1
ATOM 733 C C . ASN A 1 95 ? 12.046 -6.828 -14.715 1.00 70.44 95 ASN A C 1
ATOM 735 O O . ASN A 1 95 ? 13.229 -7.083 -14.923 1.00 70.44 95 ASN A O 1
ATOM 739 N N . GLU A 1 96 ? 11.255 -6.330 -15.672 1.00 66.75 96 GLU A N 1
ATOM 740 C CA . GLU A 1 96 ? 11.636 -6.278 -17.095 1.00 66.75 96 GLU A CA 1
ATOM 741 C C . GLU A 1 96 ? 11.790 -4.862 -17.674 1.00 66.75 96 GLU A C 1
ATOM 743 O O . GLU A 1 96 ? 12.129 -4.719 -18.849 1.00 66.75 96 GLU A O 1
ATOM 748 N N . ARG A 1 97 ? 11.544 -3.794 -16.897 1.00 65.44 97 ARG A N 1
ATOM 749 C CA . ARG A 1 97 ? 11.650 -2.417 -17.417 1.00 65.44 97 ARG A CA 1
ATOM 750 C C . ARG A 1 97 ? 12.848 -1.680 -16.838 1.00 65.44 97 ARG A C 1
ATOM 752 O O . ARG A 1 97 ? 13.168 -1.778 -15.653 1.00 65.44 97 ARG A O 1
ATOM 759 N N . ASN A 1 98 ? 13.477 -0.881 -17.692 1.00 78.31 98 ASN A N 1
ATOM 760 C CA . ASN A 1 98 ? 14.460 0.099 -17.256 1.00 78.31 98 ASN A CA 1
ATOM 761 C C . ASN A 1 98 ? 13.764 1.173 -16.413 1.00 78.31 98 ASN A C 1
ATOM 763 O O . ASN A 1 98 ? 12.726 1.709 -16.814 1.00 78.31 98 ASN A O 1
ATOM 767 N N . ILE A 1 99 ? 14.348 1.476 -15.255 1.00 86.31 99 ILE A N 1
ATOM 768 C CA . ILE A 1 99 ? 13.958 2.630 -14.445 1.00 86.31 99 ILE A CA 1
ATOM 769 C C . ILE A 1 99 ? 14.680 3.852 -14.996 1.00 86.31 99 ILE A C 1
ATOM 771 O O . ILE A 1 99 ? 15.883 3.787 -15.255 1.00 86.31 99 ILE A O 1
ATOM 775 N N . ASN A 1 100 ? 13.961 4.963 -15.119 1.00 88.81 100 ASN A N 1
ATOM 776 C CA . ASN A 1 100 ? 14.560 6.257 -15.429 1.00 88.81 100 ASN A CA 1
ATOM 777 C C . ASN A 1 100 ? 14.657 7.120 -14.169 1.00 88.81 100 ASN A C 1
ATOM 779 O O . ASN A 1 100 ? 13.827 7.022 -13.266 1.00 88.81 100 ASN A O 1
ATOM 783 N N . ILE A 1 101 ? 15.657 8.000 -14.137 1.00 89.69 101 ILE A N 1
ATOM 784 C CA . ILE A 1 101 ? 15.790 9.013 -13.087 1.00 89.69 101 ILE A CA 1
ATOM 785 C C . ILE A 1 101 ? 14.664 10.040 -13.243 1.00 89.69 101 ILE A C 1
ATOM 787 O O . ILE A 1 101 ? 14.406 10.517 -14.348 1.00 89.69 101 ILE A O 1
ATOM 791 N N . GLY A 1 102 ? 14.025 10.398 -12.132 1.00 91.31 102 GLY A N 1
ATOM 792 C CA . GLY A 1 102 ? 13.002 11.436 -12.071 1.00 91.31 102 GLY A CA 1
ATOM 793 C C . GLY A 1 102 ? 12.057 11.239 -10.892 1.00 91.31 102 GLY A C 1
ATOM 794 O O . GLY A 1 102 ? 12.173 10.262 -10.149 1.00 91.31 102 GLY A O 1
ATOM 795 N 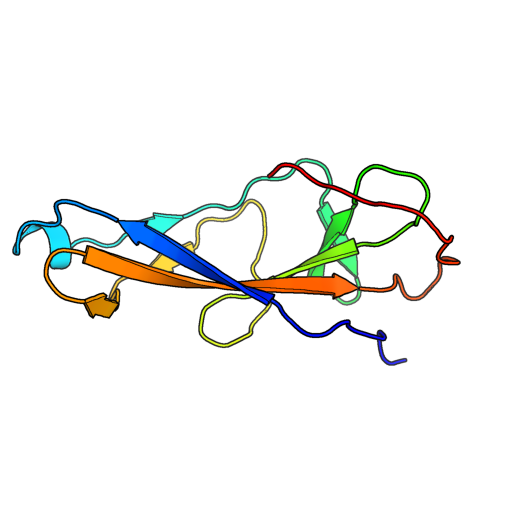N . ASP A 1 103 ? 11.111 12.160 -10.760 1.00 93.06 103 ASP A N 1
ATOM 796 C CA . ASP A 1 103 ? 10.046 12.072 -9.767 1.00 93.06 103 ASP A CA 1
ATOM 797 C C . ASP A 1 103 ? 8.915 11.164 -10.262 1.00 93.06 103 ASP A C 1
ATOM 799 O O . ASP A 1 103 ? 8.644 11.059 -11.463 1.00 93.06 103 ASP A O 1
ATOM 803 N N . PHE A 1 104 ? 8.236 10.521 -9.318 1.00 93.06 104 PHE A N 1
ATOM 804 C CA . PHE A 1 104 ? 7.037 9.729 -9.559 1.00 93.06 104 PHE A CA 1
ATOM 805 C C . PHE A 1 104 ? 5.998 10.023 -8.484 1.00 93.06 104 PHE A C 1
ATOM 807 O O . PHE A 1 104 ? 6.336 10.370 -7.351 1.00 93.06 104 PHE A O 1
ATOM 814 N N . TYR A 1 105 ? 4.728 9.873 -8.833 1.00 92.44 105 TYR A N 1
ATOM 815 C CA . TYR A 1 105 ? 3.615 10.062 -7.910 1.00 92.44 105 TYR A CA 1
ATOM 816 C C . TYR A 1 105 ? 2.459 9.143 -8.288 1.00 92.44 105 TYR A C 1
ATOM 818 O O . TYR A 1 105 ? 2.426 8.580 -9.379 1.00 92.44 105 TYR A O 1
ATOM 826 N N . GLN A 1 106 ? 1.520 8.962 -7.364 1.00 90.44 106 GLN A N 1
ATOM 827 C CA . GLN A 1 106 ? 0.292 8.230 -7.630 1.00 90.44 106 GLN A CA 1
ATOM 828 C C . GLN A 1 106 ? -0.797 8.646 -6.650 1.00 90.44 106 GLN A C 1
ATOM 830 O O . GLN A 1 106 ? -0.554 8.703 -5.444 1.00 90.44 106 GLN A O 1
ATOM 835 N N . CYS A 1 107 ? -2.005 8.860 -7.167 1.00 83.31 107 CYS A N 1
ATOM 836 C CA . CYS A 1 107 ? -3.216 8.968 -6.359 1.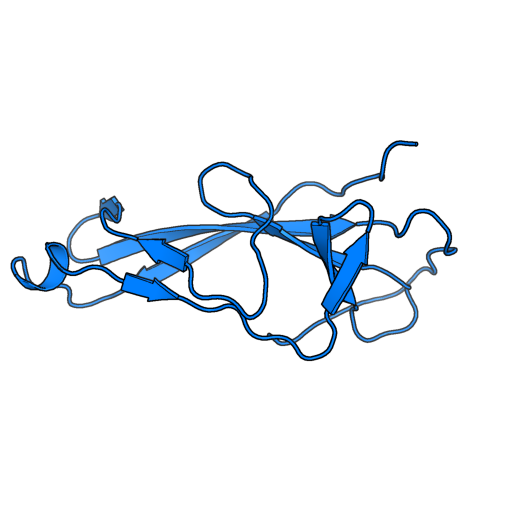00 83.31 107 CYS A CA 1
ATOM 837 C C . CYS A 1 107 ? -3.961 7.625 -6.357 1.00 83.31 107 CYS A C 1
ATOM 839 O O . CYS A 1 107 ? -4.034 6.940 -7.383 1.00 83.31 107 CYS A O 1
ATOM 841 N N . LEU A 1 108 ? -4.485 7.249 -5.192 1.00 76.38 108 LEU A N 1
ATOM 842 C CA . LEU A 1 108 ? -5.290 6.046 -4.961 1.00 76.38 108 LEU A CA 1
ATOM 843 C C . LEU A 1 108 ? -6.735 6.446 -4.676 1.00 76.38 108 LEU A C 1
ATOM 845 O O . LEU A 1 108 ? -6.909 7.451 -3.950 1.00 76.38 108 LEU A O 1
#

Organism: Proteus mirabilis (NCBI:txid584)

Foldseek 3Di:
DDWDWDDWDKDKDKDADQDPVNQQDKDKDAAEDPQWDADPNATWGQWPDDFRKTKFKAFPVRHTDDHPDIDIDRHFDDDPRIGITMMIMIIIDDPPDHGDDDDTHDDD

pLDDT: mean 83.55, std 12.88, range [38.12, 95.44]

Radius of gyration: 15.97 Å; chains: 1; bounding box: 35×25×41 Å

Secondary structure (DSSP, 8-state):
----BPPPEEEEEEE----TTTTTSPEEE----S-EEEETTEEEEEPBSSS--EEEEE-TTSPBP-TTS-EEES--EEETTEEEEEEEEEEE--TTSPPPSS--B---

Sequence (108 aa):
MNMDVAQSNIFFLNIEKCSDTDLAKTISITWKSNSVIVIDGNNYIATDGNTNILLGITNSDDKLIELNKPMQFSQVEKVGEMQKIKFGVFASKPNERNINIGDFYQCL